Protein AF-A0A3C0PDG1-F1 (afdb_monomer_lite)

pLDDT: mean 87.2, std 9.83, range [50.84, 97.5]

Foldseek 3Di:
DDDVPPKDWDKAQDDPQQVVLVVCCVVVVPDDDPDPLSLLSHQIKTWIFAAPVPDDPVQVVVCVVVVHDDPPRTGIDIWGRDHRDDTDDDDPVSVVVVVVVVVVVVVLVVVDDVSVCCVVVPDVQWDWDWDDDPHDTDIDIDGHD

Radius of gyration: 16.72 Å; chains: 1; bounding box: 44×35×45 Å

Secondary structure (DSSP, 8-state):
--TTSS-EEEEEE-HHHHHHHHHHHHHSTTSS---TTHHHH--EEEEEEEEGGG--HHHHHHHHHTT---TTSEEEEEEEE-TTS--BPPPHHHHHHHHHHHHHHHHHHHT-HHHHHHHHSPPTTEEEEEEEETTEEEEEEEE--

Structure (mmCIF, N/CA/C/O backbone):
data_AF-A0A3C0PDG1-F1
#
_entry.id   AF-A0A3C0PDG1-F1
#
loop_
_atom_site.group_PDB
_atom_site.id
_atom_site.type_symbol
_atom_site.label_atom_id
_atom_site.label_alt_id
_atom_site.label_comp_id
_atom_site.label_asym_id
_atom_site.label_entity_id
_atom_site.label_seq_id
_atom_site.pdbx_PDB_ins_code
_atom_site.Cartn_x
_atom_site.Cartn_y
_atom_site.Cartn_z
_atom_site.occupancy
_atom_site.B_iso_or_equiv
_atom_site.auth_seq_id
_atom_site.auth_comp_id
_atom_site.auth_asym_id
_atom_site.auth_atom_id
_atom_site.pdbx_PDB_model_num
ATOM 1 N N . MET A 1 1 ? 9.370 2.240 4.265 1.00 61.59 1 MET A N 1
ATOM 2 C CA . MET A 1 1 ? 8.341 3.296 4.131 1.00 61.59 1 MET A CA 1
ATOM 3 C C . MET A 1 1 ? 8.113 3.933 5.484 1.00 61.59 1 MET A C 1
ATOM 5 O O . MET A 1 1 ? 8.086 3.187 6.455 1.00 61.59 1 MET A O 1
ATOM 9 N N . GLY A 1 2 ? 7.961 5.255 5.578 1.00 66.12 2 GLY A N 1
ATOM 10 C CA . GLY A 1 2 ? 7.547 5.899 6.835 1.00 66.12 2 GLY A CA 1
ATOM 11 C C . GLY A 1 2 ? 8.439 7.048 7.306 1.00 66.12 2 GLY A C 1
ATOM 12 O O . GLY A 1 2 ? 9.105 7.701 6.507 1.00 66.12 2 GLY A O 1
ATOM 13 N N . ASN A 1 3 ? 8.442 7.293 8.622 1.00 64.69 3 ASN A N 1
ATOM 14 C CA . ASN A 1 3 ? 8.932 8.527 9.261 1.00 64.69 3 ASN A CA 1
ATOM 15 C C . ASN A 1 3 ? 10.446 8.800 9.111 1.00 64.69 3 ASN A C 1
ATOM 17 O O . ASN A 1 3 ? 10.920 9.874 9.457 1.00 64.69 3 ASN A O 1
ATOM 21 N N . GLY A 1 4 ? 11.213 7.842 8.583 1.00 69.81 4 GLY A N 1
ATOM 22 C CA . GLY A 1 4 ? 12.631 8.032 8.265 1.00 69.81 4 GLY A CA 1
ATOM 23 C C . GLY A 1 4 ? 12.888 8.847 6.991 1.00 69.81 4 GLY A C 1
ATOM 24 O O . GLY A 1 4 ? 14.034 9.186 6.721 1.00 69.81 4 GLY A O 1
ATOM 25 N N . GLY A 1 5 ? 11.854 9.140 6.187 1.00 71.50 5 GLY A N 1
ATOM 26 C CA . GLY A 1 5 ? 11.957 9.999 4.996 1.00 71.50 5 GLY A CA 1
ATOM 27 C C . GLY A 1 5 ? 12.707 9.392 3.803 1.00 71.50 5 GLY A C 1
ATOM 28 O O . GLY A 1 5 ? 13.021 10.107 2.858 1.00 71.50 5 GLY A O 1
ATOM 29 N N . GLN A 1 6 ? 13.007 8.091 3.840 1.00 76.31 6 GLN A N 1
ATOM 30 C CA . GLN A 1 6 ? 13.798 7.405 2.807 1.00 76.31 6 GLN A CA 1
ATOM 31 C C . GLN A 1 6 ? 12.950 6.647 1.780 1.00 76.31 6 GLN A C 1
ATOM 33 O O . GLN A 1 6 ? 13.400 6.404 0.670 1.00 76.31 6 GLN A O 1
ATOM 38 N N . GLU A 1 7 ? 11.725 6.274 2.147 1.00 79.75 7 GLU A N 1
ATOM 39 C CA . GLU A 1 7 ? 10.870 5.387 1.358 1.00 79.75 7 GLU A CA 1
ATOM 40 C C . G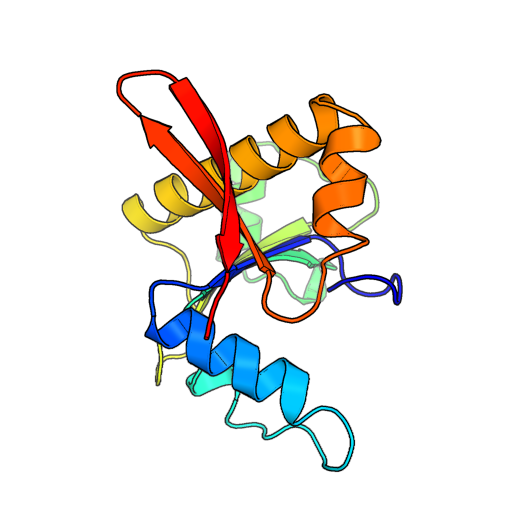LU A 1 7 ? 9.430 5.902 1.406 1.00 79.75 7 GLU A C 1
ATOM 42 O O . GLU A 1 7 ? 8.837 5.977 2.491 1.00 79.75 7 GLU A O 1
ATOM 47 N N . PHE A 1 8 ? 8.860 6.225 0.243 1.00 88.56 8 PHE A N 1
ATOM 48 C CA . PHE A 1 8 ? 7.536 6.844 0.108 1.00 88.56 8 PHE A CA 1
ATOM 49 C C . PHE A 1 8 ? 6.563 5.932 -0.636 1.00 88.56 8 PHE A C 1
ATOM 51 O O . PHE A 1 8 ? 6.907 5.385 -1.681 1.00 88.56 8 PHE A O 1
ATOM 58 N N . GLY A 1 9 ? 5.344 5.790 -0.109 1.00 92.19 9 GLY A N 1
ATOM 59 C CA . GLY A 1 9 ? 4.252 5.027 -0.721 1.00 92.19 9 GLY A CA 1
ATOM 60 C C . GLY A 1 9 ? 3.425 4.239 0.302 1.00 92.19 9 GLY A C 1
ATOM 61 O O . GLY A 1 9 ? 3.331 4.649 1.459 1.00 92.19 9 GLY A O 1
ATOM 62 N N . LEU A 1 10 ? 2.801 3.143 -0.134 1.00 93.75 10 LEU A N 1
ATOM 63 C CA . LEU A 1 10 ? 1.773 2.396 0.588 1.00 93.75 10 LEU A CA 1
ATOM 64 C C . LEU A 1 10 ? 1.985 0.879 0.459 1.00 93.75 10 LEU A C 1
ATOM 66 O O . LEU A 1 10 ? 2.128 0.361 -0.646 1.00 93.75 10 LEU A O 1
ATOM 70 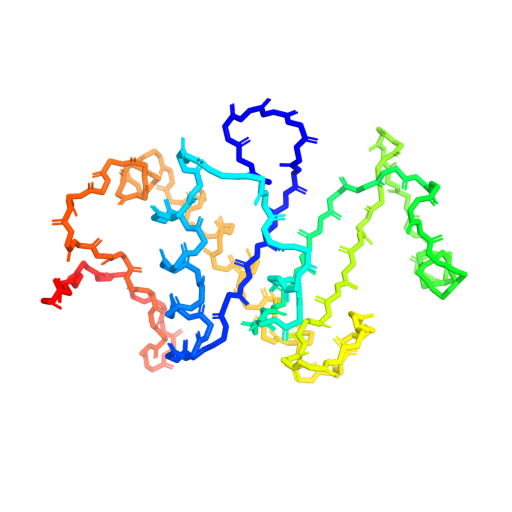N N . ASN A 1 11 ? 1.899 0.165 1.585 1.00 94.12 11 ASN A N 1
ATOM 71 C CA . ASN A 1 11 ? 1.834 -1.297 1.623 1.00 94.12 11 ASN A CA 1
ATOM 72 C C . ASN A 1 11 ? 0.482 -1.744 2.194 1.00 94.12 11 ASN A C 1
ATOM 74 O O . ASN A 1 11 ? 0.175 -1.473 3.354 1.00 94.12 11 ASN A O 1
ATOM 78 N N . ALA A 1 12 ? -0.308 -2.446 1.385 1.00 95.69 12 ALA A N 1
ATOM 79 C CA . ALA A 1 12 ? -1.611 -2.991 1.744 1.00 95.69 12 ALA A CA 1
ATOM 80 C C . ALA A 1 12 ? -1.498 -4.497 2.018 1.00 95.69 12 ALA A C 1
ATOM 82 O O . ALA A 1 12 ? -1.455 -5.314 1.095 1.00 95.69 12 ALA A O 1
ATOM 83 N N . PHE A 1 13 ? -1.429 -4.866 3.296 1.00 95.00 13 PHE A N 1
ATOM 84 C CA . PHE A 1 13 ? -1.343 -6.260 3.736 1.00 95.00 13 PHE A CA 1
ATOM 85 C C . PHE A 1 13 ? -2.689 -6.971 3.589 1.00 95.00 13 PHE A C 1
ATOM 87 O O . PHE A 1 13 ? -3.727 -6.456 4.007 1.00 95.00 13 PHE A O 1
ATOM 94 N N . ARG A 1 14 ? -2.680 -8.167 2.999 1.00 94.50 14 ARG A N 1
ATOM 95 C CA . ARG A 1 14 ? -3.904 -8.887 2.638 1.00 94.50 14 ARG A CA 1
ATOM 96 C C . ARG A 1 14 ? -4.331 -9.862 3.725 1.00 94.50 14 ARG A C 1
ATOM 98 O O . ARG A 1 14 ? -3.584 -10.754 4.126 1.00 94.50 14 ARG A O 1
ATOM 105 N N . GLY A 1 15 ? -5.584 -9.723 4.150 1.00 91.88 15 GLY A N 1
ATOM 106 C CA . GLY A 1 15 ? -6.242 -10.650 5.064 1.00 91.88 15 GLY A CA 1
ATOM 107 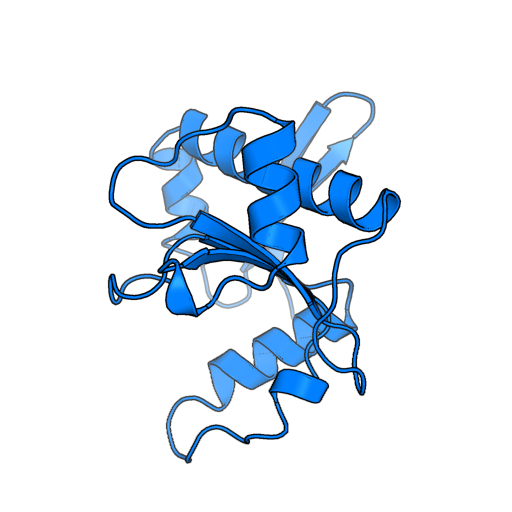C C . GLY A 1 15 ? -5.511 -10.850 6.397 1.00 91.88 15 GLY A C 1
ATOM 108 O O . GLY A 1 15 ? -4.609 -10.108 6.787 1.00 91.88 15 GLY A O 1
ATOM 109 N N . ALA A 1 16 ? -5.912 -11.899 7.115 1.00 89.31 16 ALA A N 1
ATOM 110 C CA . ALA A 1 16 ? -5.342 -12.206 8.423 1.00 89.31 16 ALA A CA 1
ATOM 111 C C . ALA A 1 16 ? -3.863 -12.629 8.343 1.00 89.31 16 ALA A C 1
ATOM 113 O O . ALA A 1 16 ? -3.103 -12.380 9.276 1.00 89.31 16 ALA A O 1
ATOM 114 N N . GLN A 1 17 ? -3.445 -13.267 7.242 1.00 88.19 17 GLN A N 1
ATOM 115 C CA . GLN A 1 17 ? -2.055 -13.689 7.065 1.00 88.19 17 GLN A CA 1
ATOM 116 C C . GLN A 1 17 ? -1.127 -12.490 6.869 1.00 88.19 17 GLN A C 1
ATOM 118 O O . GLN A 1 17 ? -0.131 -12.387 7.584 1.00 88.19 17 GLN A O 1
ATOM 123 N N . GLY A 1 18 ? -1.478 -11.561 5.976 1.00 90.75 18 GLY A N 1
ATOM 124 C CA . GLY A 1 18 ? -0.725 -10.326 5.780 1.00 90.75 18 GLY A CA 1
ATOM 125 C C . GLY A 1 18 ? -0.601 -9.526 7.075 1.00 90.75 18 GLY A C 1
ATOM 126 O O . GLY A 1 18 ? 0.498 -9.093 7.411 1.00 90.75 18 GLY A O 1
ATOM 127 N N . MET A 1 19 ? -1.684 -9.416 7.853 1.00 87.50 19 MET A N 1
ATOM 128 C CA . MET A 1 19 ? -1.661 -8.740 9.156 1.00 87.50 19 MET A CA 1
ATOM 129 C C . MET A 1 19 ? -0.705 -9.411 10.155 1.00 87.50 19 MET A C 1
ATOM 131 O O . MET A 1 19 ? 0.088 -8.733 10.803 1.00 87.50 19 MET A O 1
ATOM 135 N N . ARG A 1 20 ? -0.726 -10.747 10.263 1.00 86.25 20 ARG A N 1
ATOM 136 C CA . ARG A 1 20 ? 0.219 -11.481 11.124 1.00 86.25 20 ARG A CA 1
ATOM 137 C C . ARG A 1 20 ? 1.668 -11.273 10.693 1.00 86.25 20 ARG A C 1
ATOM 139 O O . ARG A 1 20 ? 2.537 -11.108 11.543 1.00 86.25 20 ARG A O 1
ATOM 146 N N . ASN A 1 21 ? 1.929 -11.277 9.390 1.00 85.06 21 ASN A N 1
ATOM 147 C CA . ASN A 1 21 ? 3.276 -11.088 8.855 1.00 85.06 21 ASN A CA 1
ATOM 148 C C . ASN A 1 21 ? 3.773 -9.656 9.088 1.00 85.06 21 ASN A C 1
ATOM 150 O O . ASN A 1 21 ? 4.919 -9.465 9.486 1.00 85.06 21 ASN A O 1
ATOM 154 N N . PHE A 1 22 ? 2.893 -8.662 8.944 1.00 86.44 22 PHE A N 1
ATOM 155 C CA . PHE A 1 22 ? 3.175 -7.287 9.347 1.00 86.44 22 PHE A CA 1
ATOM 156 C C . PHE A 1 22 ? 3.510 -7.192 10.842 1.00 86.44 22 PHE A C 1
ATOM 158 O O . PHE A 1 22 ? 4.542 -6.626 11.192 1.00 86.44 22 PHE A O 1
ATOM 165 N N . ALA A 1 23 ? 2.699 -7.800 11.715 1.00 83.75 23 ALA A N 1
ATOM 166 C CA . ALA A 1 23 ? 2.935 -7.804 13.158 1.00 83.75 23 ALA A CA 1
ATOM 167 C C . ALA A 1 23 ? 4.296 -8.425 13.523 1.00 83.75 23 ALA A C 1
ATOM 169 O O . ALA A 1 23 ? 5.038 -7.853 14.320 1.00 83.75 23 ALA A O 1
ATOM 170 N N . LYS A 1 24 ? 4.672 -9.550 12.900 1.00 81.50 24 LYS A N 1
ATOM 171 C CA . LYS A 1 24 ? 6.014 -10.144 13.052 1.00 81.50 24 LYS A CA 1
ATOM 172 C C . LYS A 1 24 ? 7.117 -9.177 12.618 1.00 81.50 24 LYS A C 1
ATOM 174 O O . LYS A 1 24 ? 8.086 -8.991 13.345 1.00 81.50 24 LYS A O 1
ATOM 179 N N . MET A 1 25 ? 6.953 -8.525 11.465 1.00 79.94 25 MET A N 1
ATOM 180 C CA . MET A 1 25 ? 7.944 -7.589 10.927 1.00 79.94 25 MET A CA 1
ATOM 181 C C . MET A 1 25 ? 8.190 -6.398 11.861 1.00 79.94 25 MET A C 1
ATOM 183 O O . MET A 1 25 ? 9.342 -6.034 12.076 1.00 79.94 25 MET A O 1
ATOM 187 N N . VAL A 1 26 ? 7.138 -5.803 12.431 1.00 78.06 26 VAL A N 1
ATOM 188 C CA . VAL A 1 26 ? 7.283 -4.634 13.321 1.00 78.06 26 VAL A CA 1
ATOM 189 C C . VAL A 1 26 ? 7.717 -4.996 14.743 1.00 78.06 26 VAL A C 1
ATOM 191 O O . VAL A 1 26 ? 8.238 -4.143 15.452 1.00 78.06 26 VAL A O 1
ATOM 194 N N . THR A 1 27 ? 7.506 -6.242 15.179 1.00 74.81 27 THR A N 1
ATOM 195 C CA . THR A 1 27 ? 7.904 -6.708 16.521 1.00 74.81 27 THR A CA 1
ATOM 196 C C . THR A 1 27 ? 9.312 -7.298 16.558 1.00 74.81 27 THR A C 1
ATOM 198 O O . THR A 1 27 ? 9.940 -7.273 17.609 1.00 74.81 27 THR A O 1
ATOM 201 N N . HIS A 1 28 ? 9.823 -7.842 15.449 1.00 66.06 28 HIS A N 1
ATOM 202 C CA . HIS A 1 28 ? 11.159 -8.458 15.371 1.00 66.06 28 HIS A CA 1
ATOM 203 C C . HIS A 1 28 ? 12.243 -7.519 14.816 1.00 66.06 28 HIS A C 1
ATOM 205 O O . HIS A 1 28 ? 13.395 -7.921 14.669 1.00 66.06 28 HIS A O 1
ATOM 211 N N . SER A 1 29 ? 11.910 -6.257 14.533 1.00 59.66 29 SER A N 1
ATOM 212 C CA . SER A 1 29 ? 12.831 -5.280 13.942 1.00 59.66 29 SER A CA 1
ATOM 213 C C . SER A 1 29 ? 13.885 -4.703 14.901 1.00 59.66 29 SER A C 1
ATOM 215 O O . SER A 1 29 ? 14.629 -3.818 14.485 1.00 59.66 29 SER A O 1
ATOM 217 N N . THR A 1 30 ? 13.949 -5.131 16.169 1.00 54.22 30 THR A N 1
ATOM 218 C CA . THR A 1 30 ? 14.795 -4.470 17.183 1.00 54.22 30 THR A CA 1
ATOM 219 C C . THR A 1 30 ? 16.154 -5.117 17.449 1.00 54.22 30 THR A C 1
ATOM 221 O O . THR A 1 30 ? 17.034 -4.388 17.888 1.00 54.22 30 THR A O 1
ATOM 224 N N . ASP A 1 31 ? 16.390 -6.404 17.150 1.00 50.84 31 ASP A N 1
ATOM 225 C CA . ASP A 1 31 ? 17.595 -7.089 17.678 1.00 50.84 31 ASP A CA 1
ATOM 226 C C . ASP A 1 31 ? 18.333 -8.053 16.722 1.00 50.84 31 ASP A C 1
ATOM 228 O O . ASP A 1 31 ? 19.297 -8.702 17.128 1.00 50.84 31 ASP A O 1
ATOM 232 N N . SER A 1 32 ? 17.949 -8.168 15.445 1.00 57.22 32 SER A N 1
ATOM 233 C CA . SER A 1 32 ? 18.636 -9.073 14.499 1.00 57.22 32 SER A CA 1
ATOM 234 C C . SER A 1 32 ? 18.668 -8.539 13.066 1.00 57.22 32 SER A C 1
ATOM 236 O O . SER A 1 32 ? 17.841 -7.708 12.692 1.00 57.22 32 SER A O 1
ATOM 238 N N . GLU A 1 33 ? 19.653 -8.988 12.270 1.00 60.69 33 GLU A N 1
ATOM 239 C CA . GLU A 1 33 ? 19.661 -8.735 10.824 1.00 60.69 33 GLU A CA 1
ATOM 240 C C . GLU A 1 33 ? 18.298 -9.132 10.236 1.00 60.69 33 GLU A C 1
ATOM 242 O O . GLU A 1 33 ? 17.795 -10.210 10.564 1.00 60.69 33 GLU A O 1
ATOM 247 N N . PRO A 1 34 ? 17.687 -8.288 9.383 1.00 61.31 34 PRO A N 1
ATOM 248 C CA . PRO A 1 34 ? 16.384 -8.589 8.814 1.00 61.31 34 PRO A CA 1
ATOM 249 C C . PRO A 1 34 ? 16.456 -9.917 8.061 1.00 61.31 34 PRO A C 1
ATOM 251 O O . PRO A 1 34 ? 17.285 -10.081 7.160 1.00 61.31 34 PRO A O 1
ATOM 254 N N . ASP A 1 35 ? 15.594 -10.864 8.440 1.00 73.12 35 ASP A N 1
ATOM 255 C CA . ASP A 1 35 ? 15.519 -12.166 7.785 1.00 73.12 35 ASP A CA 1
ATOM 256 C C . ASP A 1 35 ? 15.288 -11.952 6.286 1.00 73.12 35 ASP A C 1
ATOM 258 O O . ASP A 1 35 ? 14.260 -11.423 5.857 1.00 73.12 35 ASP A O 1
ATOM 262 N N . LYS A 1 36 ? 16.263 -12.360 5.469 1.00 70.88 36 LYS A N 1
ATOM 263 C CA . LYS A 1 36 ? 16.197 -12.219 4.010 1.00 70.88 36 LYS A CA 1
ATOM 264 C C . LYS A 1 36 ? 15.019 -12.992 3.417 1.00 70.88 36 LYS A C 1
ATOM 266 O O . LYS A 1 36 ? 14.580 -12.663 2.317 1.00 70.88 36 LYS A O 1
ATOM 271 N N . ASN A 1 37 ? 14.487 -13.979 4.137 1.00 78.94 37 ASN A N 1
ATOM 272 C CA . ASN A 1 37 ? 13.309 -14.732 3.728 1.00 78.94 37 ASN A CA 1
ATOM 273 C C . ASN A 1 37 ? 11.995 -14.007 4.020 1.00 78.94 37 ASN A C 1
ATOM 275 O O . ASN A 1 37 ? 10.971 -14.396 3.461 1.00 78.94 37 ASN A O 1
ATOM 279 N N . LEU A 1 38 ? 12.009 -12.926 4.809 1.00 79.88 38 LEU A N 1
ATOM 280 C CA . LEU A 1 38 ? 10.805 -12.173 5.161 1.00 79.88 38 LEU A CA 1
ATOM 281 C C . LEU A 1 38 ? 10.032 -11.732 3.916 1.00 79.88 38 LEU A C 1
ATOM 283 O O . LEU A 1 38 ? 8.810 -11.812 3.903 1.00 79.88 38 LEU A O 1
ATOM 287 N N . ILE A 1 39 ? 10.732 -11.343 2.842 1.00 83.50 39 ILE A N 1
ATOM 288 C CA . ILE A 1 39 ? 10.110 -10.950 1.568 1.00 83.50 39 ILE A CA 1
ATOM 289 C C . ILE A 1 39 ? 9.225 -12.053 0.969 1.00 83.50 39 ILE A C 1
ATOM 291 O O . ILE A 1 39 ? 8.213 -11.744 0.342 1.00 83.50 39 ILE A O 1
ATOM 295 N N . PHE A 1 40 ? 9.572 -13.323 1.195 1.00 87.12 40 PHE A N 1
ATOM 296 C CA . PHE A 1 40 ? 8.804 -14.484 0.750 1.00 87.12 40 PHE A CA 1
ATOM 297 C C . PHE A 1 40 ? 7.691 -14.864 1.725 1.00 87.12 40 PHE A C 1
ATOM 299 O O . PHE A 1 40 ? 6.830 -15.661 1.367 1.00 87.12 40 PHE A O 1
ATOM 306 N N . GLU A 1 41 ? 7.659 -14.298 2.927 1.00 88.44 41 GLU A N 1
ATOM 307 C CA . GLU A 1 41 ? 6.510 -14.430 3.818 1.00 88.44 41 GLU A CA 1
ATOM 308 C C . GLU A 1 41 ? 5.451 -13.357 3.540 1.00 88.44 41 GLU A C 1
ATOM 310 O O . GLU A 1 41 ? 4.287 -13.556 3.873 1.00 88.44 41 GLU A O 1
ATOM 315 N N . LEU A 1 42 ? 5.808 -12.230 2.915 1.00 90.62 42 LEU A N 1
ATOM 316 C CA . LEU A 1 42 ? 4.888 -11.111 2.706 1.00 90.62 42 LEU A CA 1
ATOM 317 C C . LEU A 1 42 ? 3.667 -11.497 1.861 1.00 90.62 42 LEU A C 1
ATOM 319 O O . LEU A 1 42 ? 3.763 -12.114 0.801 1.00 90.62 42 LEU A O 1
ATOM 323 N N . ASP A 1 43 ? 2.509 -11.043 2.336 1.00 94.50 43 ASP A N 1
ATOM 324 C CA . ASP A 1 43 ? 1.239 -11.118 1.627 1.00 94.50 43 ASP A CA 1
ATOM 325 C C . ASP A 1 43 ? 0.652 -9.706 1.528 1.00 94.50 43 ASP A C 1
ATOM 327 O O . ASP A 1 43 ? -0.100 -9.263 2.402 1.00 94.50 43 ASP A O 1
ATOM 331 N N . MET A 1 44 ? 1.087 -8.948 0.519 1.00 96.06 44 MET A N 1
ATOM 332 C CA . MET A 1 44 ? 0.749 -7.529 0.387 1.00 96.06 44 MET A CA 1
ATOM 333 C C . MET A 1 44 ? 0.742 -7.041 -1.061 1.00 96.06 44 MET A C 1
ATOM 335 O O . MET A 1 44 ? 1.399 -7.604 -1.936 1.00 96.06 44 MET A O 1
ATOM 339 N N . LEU A 1 45 ? 0.033 -5.942 -1.294 1.00 97.50 45 LEU A N 1
ATOM 340 C CA . LEU A 1 45 ? 0.164 -5.117 -2.490 1.00 97.50 45 LEU A CA 1
ATOM 341 C C . LEU A 1 45 ? 0.957 -3.868 -2.124 1.00 97.50 45 LEU A C 1
ATOM 343 O O . LEU A 1 45 ? 0.656 -3.217 -1.126 1.00 97.50 45 LEU A O 1
ATOM 347 N N . SER A 1 46 ? 1.975 -3.549 -2.910 1.00 95.88 46 SER A N 1
ATOM 348 C CA . SER A 1 46 ? 2.871 -2.430 -2.645 1.00 95.88 46 SER A CA 1
ATOM 349 C C . SER A 1 46 ? 2.820 -1.419 -3.775 1.00 95.88 46 SER A C 1
ATOM 351 O O . SER A 1 46 ? 2.818 -1.788 -4.950 1.00 95.88 46 SER A O 1
ATOM 353 N N . PHE A 1 47 ? 2.817 -0.151 -3.392 1.00 95.31 47 PHE A N 1
ATOM 354 C CA . PHE A 1 47 ? 3.071 1.001 -4.238 1.00 95.31 47 PHE A CA 1
ATOM 355 C C . PHE A 1 47 ? 4.194 1.804 -3.589 1.00 95.31 47 PHE A C 1
ATOM 357 O O . PHE A 1 47 ? 4.023 2.256 -2.462 1.00 95.31 47 PHE A O 1
ATOM 364 N N . SER A 1 48 ? 5.304 2.029 -4.284 1.00 93.62 48 SER A N 1
ATOM 365 C CA . SER A 1 48 ? 6.394 2.890 -3.820 1.00 93.62 48 SER A CA 1
ATOM 366 C C . SER A 1 48 ? 6.821 3.886 -4.891 1.00 93.62 48 SER A C 1
ATOM 368 O O . SER A 1 48 ? 6.712 3.626 -6.086 1.00 93.62 48 SER A O 1
ATOM 370 N N . LEU A 1 49 ? 7.325 5.041 -4.466 1.00 92.31 49 LEU A N 1
ATOM 371 C CA . LEU A 1 49 ? 7.998 5.994 -5.341 1.00 92.31 49 LEU A CA 1
ATOM 372 C C . LEU A 1 49 ? 9.493 5.687 -5.328 1.00 92.31 49 LEU A C 1
ATOM 374 O O . LEU A 1 49 ? 10.174 5.956 -4.341 1.00 92.31 49 LEU A O 1
ATOM 378 N N . SER A 1 50 ? 9.995 5.126 -6.423 1.00 91.81 50 SER A N 1
ATOM 379 C CA . SER A 1 50 ? 11.348 4.571 -6.494 1.00 91.81 50 SER A CA 1
ATOM 380 C C . SER A 1 50 ? 12.157 5.185 -7.642 1.00 91.81 50 SER A C 1
ATOM 382 O O . SER A 1 50 ? 11.585 5.568 -8.665 1.00 91.81 50 SER A O 1
ATOM 384 N N . PRO A 1 51 ? 13.491 5.299 -7.514 1.00 91.56 51 PRO A N 1
ATOM 385 C CA . PRO A 1 51 ? 14.341 5.745 -8.613 1.00 91.56 51 PRO A CA 1
ATOM 386 C C . PRO A 1 51 ? 14.190 4.868 -9.858 1.00 91.56 51 PRO A C 1
ATOM 388 O O . PRO A 1 51 ? 13.885 3.677 -9.771 1.00 91.56 51 PRO A O 1
ATOM 391 N N . ARG A 1 52 ? 14.486 5.446 -11.025 1.00 90.50 52 ARG A N 1
ATOM 392 C CA . ARG A 1 52 ? 14.379 4.765 -12.325 1.00 90.50 52 ARG A CA 1
ATOM 393 C C . ARG A 1 52 ? 15.116 3.426 -12.391 1.00 90.50 52 ARG A C 1
ATOM 395 O O . ARG A 1 52 ? 14.664 2.534 -13.099 1.00 90.50 52 ARG A O 1
ATOM 402 N N . ASP A 1 53 ? 16.231 3.299 -11.678 1.00 92.44 53 ASP A N 1
ATOM 403 C CA . ASP A 1 53 ? 17.100 2.117 -11.719 1.00 92.44 53 ASP A CA 1
ATOM 404 C C . ASP A 1 53 ? 16.456 0.870 -11.093 1.00 92.44 53 ASP A C 1
ATOM 406 O O . ASP A 1 53 ? 16.871 -0.247 -11.389 1.00 92.44 53 ASP A O 1
ATOM 410 N N . PHE A 1 54 ? 15.409 1.050 -10.282 1.00 91.69 54 PHE A N 1
ATOM 411 C CA . PHE A 1 54 ? 14.606 -0.047 -9.734 1.00 91.69 54 PHE A CA 1
ATOM 412 C C . PHE A 1 54 ? 13.482 -0.496 -10.674 1.00 91.69 54 PHE A C 1
ATOM 414 O O . PHE A 1 54 ? 12.843 -1.515 -10.422 1.00 91.69 54 PHE A O 1
ATOM 421 N N . MET A 1 55 ? 13.214 0.257 -11.744 1.00 92.88 55 MET A N 1
ATOM 422 C CA . MET A 1 55 ? 12.103 -0.018 -12.649 1.00 92.88 55 MET A CA 1
ATOM 423 C C . MET A 1 55 ? 12.473 -1.112 -13.646 1.00 92.88 55 MET A C 1
ATOM 425 O O . MET A 1 55 ? 13.509 -1.058 -14.314 1.00 92.88 55 MET A O 1
ATOM 429 N N . GLU A 1 56 ? 11.574 -2.072 -13.834 1.00 94.44 56 GLU A N 1
ATOM 430 C CA . GLU A 1 56 ? 11.708 -3.063 -14.890 1.00 94.44 56 GLU A CA 1
ATOM 431 C C . GLU A 1 56 ? 11.208 -2.514 -16.231 1.00 94.44 56 GLU A C 1
ATOM 433 O O . GLU A 1 56 ? 10.490 -1.513 -16.330 1.00 94.44 56 GLU A O 1
ATOM 438 N N . LYS A 1 57 ? 11.566 -3.213 -17.315 1.00 93.88 57 LYS A N 1
ATOM 439 C CA . LYS A 1 57 ? 11.189 -2.823 -18.682 1.00 93.88 57 LYS A CA 1
ATOM 440 C C . LYS A 1 57 ? 9.678 -2.641 -18.845 1.00 93.88 57 LYS A C 1
ATOM 442 O O . LYS A 1 57 ? 9.262 -1.710 -19.535 1.00 93.88 57 LYS A O 1
ATOM 447 N N . ASN A 1 58 ? 8.870 -3.501 -18.223 1.00 92.88 58 ASN A N 1
ATOM 448 C CA . ASN A 1 58 ? 7.415 -3.417 -18.337 1.00 92.88 58 ASN A CA 1
ATOM 449 C C . ASN A 1 58 ? 6.849 -2.210 -17.578 1.00 92.88 58 ASN A C 1
ATOM 451 O O . ASN A 1 58 ? 5.938 -1.567 -18.095 1.00 92.88 58 ASN A O 1
ATOM 455 N N . ASP A 1 59 ? 7.418 -1.835 -16.428 1.00 93.25 59 ASP A N 1
ATOM 456 C CA . ASP A 1 59 ? 6.975 -0.637 -15.704 1.00 93.25 59 ASP A CA 1
ATOM 457 C C . ASP A 1 59 ? 7.197 0.629 -16.544 1.00 93.25 59 ASP A C 1
ATOM 459 O O . ASP A 1 59 ? 6.305 1.464 -16.725 1.00 93.25 59 ASP A O 1
ATOM 463 N N . LEU A 1 60 ? 8.390 0.747 -17.135 1.00 92.12 60 LEU A N 1
ATOM 464 C CA . LEU A 1 60 ? 8.733 1.867 -18.011 1.00 92.12 60 LEU A CA 1
ATOM 465 C C . LEU A 1 60 ? 7.877 1.877 -19.288 1.00 92.12 60 LEU A C 1
ATOM 467 O O . LEU A 1 60 ? 7.532 2.943 -19.799 1.00 92.12 60 LEU A O 1
ATOM 471 N N . ALA A 1 61 ? 7.499 0.705 -19.803 1.00 92.94 61 ALA A N 1
ATOM 472 C CA . ALA A 1 61 ? 6.615 0.602 -20.960 1.00 92.94 61 ALA A CA 1
ATOM 473 C C . ALA A 1 61 ? 5.195 1.103 -20.653 1.00 92.94 61 ALA A C 1
ATOM 475 O O . ALA A 1 61 ? 4.614 1.808 -21.481 1.00 92.94 61 ALA A O 1
ATOM 476 N N . ILE A 1 62 ? 4.652 0.789 -19.471 1.00 91.31 62 ILE A N 1
ATOM 477 C CA . ILE A 1 62 ? 3.326 1.254 -19.035 1.00 91.31 62 ILE A CA 1
ATOM 478 C C . ILE A 1 62 ? 3.308 2.778 -18.919 1.00 91.31 62 ILE A C 1
ATOM 480 O O . ILE A 1 62 ? 2.450 3.431 -19.513 1.00 91.31 62 ILE A O 1
ATOM 484 N N . THR A 1 63 ? 4.280 3.360 -18.217 1.00 89.25 63 THR A N 1
ATOM 485 C CA . THR A 1 63 ? 4.349 4.821 -18.023 1.00 89.25 63 THR A CA 1
ATOM 486 C C . THR A 1 63 ? 4.479 5.569 -19.350 1.00 89.25 63 THR A C 1
ATOM 488 O O . THR A 1 63 ? 3.771 6.550 -19.578 1.00 89.25 63 THR A O 1
ATOM 491 N N . LYS A 1 64 ? 5.285 5.042 -20.283 1.00 89.94 64 LYS A N 1
ATOM 492 C CA . LYS A 1 64 ? 5.393 5.564 -21.652 1.00 89.94 64 LYS A CA 1
ATOM 493 C C . LYS A 1 64 ? 4.078 5.454 -22.426 1.00 89.94 64 LYS A C 1
ATOM 495 O O . LYS A 1 64 ? 3.693 6.413 -23.089 1.00 89.94 64 LYS A O 1
ATOM 500 N N . LYS A 1 65 ? 3.389 4.309 -22.356 1.00 94.06 65 LYS A N 1
ATOM 501 C CA . LYS A 1 65 ? 2.098 4.082 -23.035 1.00 94.06 65 LYS A CA 1
ATOM 502 C C . LYS A 1 65 ? 1.027 5.063 -22.554 1.00 94.06 65 LYS A C 1
ATOM 504 O O . LYS A 1 65 ? 0.232 5.529 -23.361 1.00 94.06 65 LYS A O 1
ATOM 509 N N . LEU A 1 66 ? 1.024 5.371 -21.259 1.00 92.25 66 LEU A N 1
ATOM 510 C CA . LEU A 1 66 ? 0.083 6.304 -20.638 1.00 92.25 66 LEU A CA 1
ATOM 511 C C . LEU A 1 66 ? 0.505 7.776 -20.773 1.00 92.25 66 LEU A C 1
ATOM 513 O O . LEU A 1 66 ? -0.219 8.649 -20.310 1.00 92.25 66 LEU A O 1
ATOM 517 N N . MET A 1 67 ? 1.656 8.057 -21.400 1.00 92.00 67 MET A N 1
ATOM 518 C CA . MET A 1 67 ? 2.221 9.407 -21.539 1.00 92.00 67 MET A CA 1
ATOM 519 C C . MET A 1 67 ? 2.358 10.140 -20.192 1.00 92.00 67 MET A C 1
ATOM 521 O O . MET A 1 67 ? 2.226 11.360 -20.115 1.00 92.00 67 MET A O 1
ATOM 525 N N . LEU A 1 68 ? 2.633 9.386 -19.123 1.00 88.19 68 LEU A N 1
ATOM 526 C CA . LEU A 1 68 ? 2.814 9.927 -17.780 1.00 88.19 68 LEU A CA 1
ATOM 527 C C . LEU A 1 68 ? 4.260 10.377 -17.572 1.00 88.19 68 LEU A C 1
ATOM 529 O O . LEU A 1 68 ? 5.208 9.699 -17.974 1.00 88.19 68 LEU A O 1
ATOM 533 N N . SER A 1 69 ? 4.418 11.508 -16.889 1.00 83.19 69 SER A N 1
ATOM 534 C CA . SER A 1 69 ? 5.706 12.030 -16.437 1.00 83.19 69 SER A CA 1
ATOM 535 C C . SER A 1 69 ? 5.674 12.193 -14.923 1.00 83.19 69 SER A C 1
ATOM 537 O O . SER A 1 69 ? 4.723 12.760 -14.389 1.00 83.19 69 SER A O 1
ATOM 539 N N . PHE A 1 70 ? 6.723 11.729 -14.244 1.00 84.12 70 PHE A N 1
ATOM 540 C CA . PHE A 1 70 ? 6.834 11.803 -12.790 1.00 84.12 70 PHE A CA 1
ATOM 541 C C . PHE A 1 70 ? 7.927 12.807 -12.399 1.00 84.12 70 PHE A C 1
ATOM 543 O O . PHE A 1 70 ? 9.119 12.529 -12.576 1.00 84.12 70 PHE A O 1
ATOM 550 N N . PRO A 1 71 ? 7.550 14.012 -11.936 1.00 76.75 71 PRO A N 1
ATOM 551 C CA . PRO A 1 71 ? 8.516 15.007 -11.494 1.00 76.75 71 PRO A CA 1
ATOM 552 C C . PRO A 1 71 ? 9.257 14.516 -10.243 1.00 76.75 71 PRO A C 1
ATOM 554 O O . PRO A 1 71 ? 8.694 13.811 -9.414 1.00 76.75 71 PRO A O 1
ATOM 557 N N . GLY A 1 72 ? 10.530 14.894 -10.105 1.00 79.62 72 GLY A N 1
ATOM 558 C CA . GLY A 1 72 ? 11.366 14.483 -8.968 1.00 79.62 72 GLY A CA 1
ATOM 559 C C . GLY A 1 72 ? 12.161 13.191 -9.179 1.00 79.62 72 GLY A C 1
ATOM 560 O O . GLY A 1 72 ? 12.895 12.788 -8.284 1.00 79.62 72 GLY A O 1
ATOM 561 N N . GLY A 1 73 ? 12.075 12.564 -10.359 1.00 82.06 73 GLY A N 1
ATOM 562 C CA . GLY A 1 73 ? 12.921 11.415 -10.708 1.00 82.06 73 GLY A CA 1
ATOM 563 C C . GLY A 1 73 ? 12.577 10.131 -9.948 1.00 82.06 73 GLY A C 1
ATOM 564 O O . GLY A 1 73 ? 13.406 9.224 -9.865 1.00 82.06 73 GLY A O 1
ATOM 565 N N . THR A 1 74 ? 11.367 10.048 -9.403 1.00 89.94 74 THR A N 1
ATOM 566 C CA . THR A 1 74 ? 10.821 8.843 -8.785 1.00 89.94 74 THR A CA 1
ATOM 567 C C . THR A 1 74 ? 9.619 8.365 -9.587 1.00 89.94 74 THR A C 1
ATOM 569 O O . THR A 1 74 ? 8.782 9.153 -10.014 1.00 89.94 74 THR A O 1
ATOM 572 N N . TRP A 1 75 ? 9.547 7.064 -9.833 1.00 92.44 75 TRP A N 1
ATOM 573 C CA . TRP A 1 75 ? 8.482 6.410 -10.579 1.00 92.44 75 TRP A CA 1
ATOM 574 C C . TRP A 1 75 ? 7.649 5.535 -9.643 1.00 92.44 75 TRP A C 1
ATOM 576 O O . TRP A 1 75 ? 8.180 5.028 -8.654 1.00 92.44 75 TRP A O 1
ATOM 586 N N . PRO A 1 76 ? 6.363 5.318 -9.957 1.00 91.94 76 PRO A N 1
ATOM 587 C CA . PRO A 1 76 ? 5.540 4.375 -9.223 1.00 91.94 76 PRO A CA 1
ATOM 588 C C . PRO A 1 76 ? 6.002 2.947 -9.529 1.00 91.94 76 PRO A C 1
ATOM 590 O O . PRO A 1 76 ? 5.800 2.438 -10.633 1.00 91.94 76 PRO A O 1
ATOM 593 N N . LEU A 1 77 ? 6.611 2.297 -8.546 1.00 94.31 77 LEU A N 1
ATOM 594 C CA . LEU A 1 77 ? 6.894 0.872 -8.558 1.00 94.31 77 LEU A CA 1
ATOM 595 C C . LEU A 1 77 ? 5.751 0.157 -7.838 1.00 94.31 77 LEU A C 1
ATOM 597 O O . LEU A 1 77 ? 5.480 0.418 -6.668 1.00 94.31 77 LEU A O 1
ATOM 601 N N . ILE A 1 78 ? 5.055 -0.725 -8.552 1.00 95.25 78 ILE A N 1
ATOM 602 C CA . ILE A 1 78 ? 3.873 -1.418 -8.032 1.00 95.25 78 ILE A CA 1
ATOM 603 C C . ILE A 1 78 ? 4.120 -2.920 -8.101 1.00 95.25 78 ILE A C 1
ATOM 605 O O . ILE A 1 78 ? 4.425 -3.445 -9.177 1.0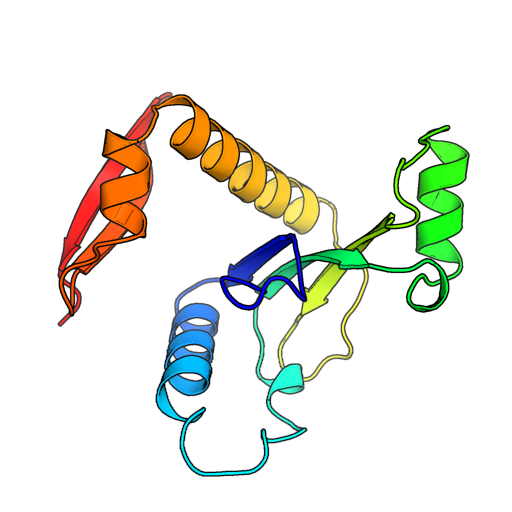0 95.25 78 ILE A O 1
ATOM 609 N N . ARG A 1 79 ? 4.012 -3.619 -6.968 1.00 96.81 79 ARG A N 1
ATOM 610 C CA . ARG A 1 79 ? 4.299 -5.059 -6.876 1.00 96.81 79 ARG A CA 1
ATOM 611 C C . ARG A 1 79 ? 3.304 -5.804 -5.992 1.00 96.81 79 ARG A C 1
ATOM 613 O O . ARG A 1 79 ? 2.897 -5.321 -4.939 1.00 96.81 79 ARG A O 1
ATOM 620 N N . SER A 1 80 ? 2.934 -7.002 -6.433 1.00 97.38 80 SER A N 1
ATOM 621 C CA . SER A 1 80 ? 2.184 -7.996 -5.674 1.00 97.38 80 SER A CA 1
ATOM 622 C C . SER A 1 80 ? 3.177 -8.945 -5.022 1.00 97.38 80 SER A C 1
ATOM 624 O O . SER A 1 80 ? 3.963 -9.611 -5.702 1.00 97.38 80 SER A O 1
ATOM 626 N N . TYR A 1 81 ? 3.136 -8.997 -3.698 1.00 95.62 81 TYR A N 1
ATOM 627 C CA . TYR A 1 81 ? 3.888 -9.942 -2.891 1.00 95.62 81 TYR A CA 1
ATOM 628 C C . TYR A 1 81 ? 2.947 -11.082 -2.538 1.00 95.62 81 TYR A C 1
ATOM 630 O O . TYR A 1 81 ? 1.973 -10.896 -1.805 1.00 95.62 81 TYR A O 1
ATOM 638 N N . LYS A 1 82 ? 3.208 -12.252 -3.118 1.00 94.56 82 LYS A N 1
ATOM 639 C CA . LYS A 1 82 ? 2.521 -13.499 -2.784 1.00 94.56 82 LYS A CA 1
ATOM 640 C C . LYS A 1 82 ? 3.495 -14.376 -2.001 1.00 94.56 82 LYS A C 1
ATOM 642 O O . LYS A 1 82 ? 4.626 -14.536 -2.465 1.00 94.56 82 LYS A O 1
ATOM 647 N N . PRO A 1 83 ? 3.073 -14.984 -0.880 1.00 92.62 83 PRO A N 1
ATOM 648 C CA . PRO A 1 83 ? 3.966 -15.819 -0.094 1.00 92.62 83 PRO A CA 1
ATOM 649 C C . PRO A 1 83 ? 4.602 -16.930 -0.934 1.00 92.62 83 PRO A C 1
ATOM 651 O O . PRO A 1 83 ? 3.892 -17.652 -1.635 1.00 92.62 83 PRO A O 1
ATOM 654 N N . HIS A 1 84 ? 5.918 -17.092 -0.816 1.00 92.94 84 HIS A N 1
ATOM 655 C CA . HIS A 1 84 ? 6.765 -18.053 -1.535 1.00 92.94 84 HIS A CA 1
ATOM 656 C C . HIS A 1 84 ? 6.940 -17.788 -3.040 1.00 92.94 84 HIS A C 1
ATOM 658 O O . HIS A 1 84 ? 7.501 -18.626 -3.745 1.00 92.94 84 HIS A O 1
ATOM 664 N N . TYR A 1 85 ? 6.506 -16.628 -3.538 1.00 93.12 85 TYR A N 1
ATOM 665 C CA . TYR A 1 85 ? 6.733 -16.200 -4.918 1.00 93.12 85 TYR A CA 1
ATOM 666 C C . TYR A 1 85 ? 7.648 -14.979 -4.968 1.00 93.12 85 TYR A C 1
ATOM 668 O O . TYR A 1 85 ? 7.730 -14.188 -4.030 1.00 93.12 85 TYR A O 1
ATOM 676 N N . TYR A 1 86 ? 8.320 -14.811 -6.105 1.00 92.62 86 TYR A N 1
ATOM 677 C CA . TYR A 1 86 ? 9.015 -13.566 -6.403 1.00 92.62 86 TYR A CA 1
ATOM 678 C C . TYR A 1 86 ? 7.994 -12.421 -6.576 1.00 92.62 86 TYR A C 1
ATOM 680 O O . TYR A 1 86 ? 6.940 -12.661 -7.177 1.00 92.62 86 TYR A O 1
ATOM 688 N N . PRO A 1 87 ? 8.273 -11.195 -6.085 1.00 94.31 87 PRO A N 1
ATOM 689 C CA . PRO A 1 87 ? 7.378 -10.055 -6.260 1.00 94.31 87 PRO A CA 1
ATOM 690 C C . PRO A 1 87 ? 7.066 -9.815 -7.735 1.00 94.31 87 PRO A C 1
ATOM 692 O O . PRO A 1 87 ? 7.969 -9.784 -8.569 1.00 94.31 87 PRO A O 1
ATOM 695 N N . TRP A 1 88 ? 5.790 -9.644 -8.067 1.00 95.75 88 TRP A N 1
ATOM 696 C CA . TRP A 1 88 ? 5.358 -9.624 -9.464 1.00 95.75 88 TRP A CA 1
ATOM 697 C C . TRP A 1 88 ? 4.402 -8.481 -9.781 1.00 95.75 88 TRP A C 1
ATOM 699 O O . TRP A 1 88 ? 3.946 -7.760 -8.895 1.00 95.75 88 TRP A O 1
ATOM 709 N N . TYR A 1 89 ? 4.096 -8.307 -11.062 1.00 95.94 89 TYR A N 1
ATOM 710 C CA . TYR A 1 89 ? 3.061 -7.383 -11.515 1.00 95.94 89 TYR A CA 1
ATOM 711 C C . TYR A 1 89 ? 1.683 -7.797 -10.980 1.00 95.94 89 TYR A C 1
ATOM 713 O O . TYR A 1 89 ? 1.411 -8.983 -10.776 1.00 95.94 89 TYR A O 1
ATOM 721 N N . LEU A 1 90 ? 0.817 -6.808 -10.761 1.00 95.88 90 LEU A N 1
ATOM 722 C CA . LEU A 1 90 ? -0.530 -7.022 -10.237 1.00 95.88 90 LEU A CA 1
ATOM 723 C C . LEU A 1 90 ? -1.467 -7.531 -11.336 1.00 95.88 90 LEU A C 1
ATOM 725 O O . LEU A 1 90 ? -1.379 -7.122 -12.494 1.00 95.88 90 LEU A O 1
ATOM 729 N N . SER A 1 91 ? -2.398 -8.393 -10.943 1.00 96.50 91 SER A N 1
ATOM 730 C CA . SER A 1 91 ? -3.607 -8.698 -11.713 1.00 96.50 91 SER A CA 1
ATOM 731 C C . SER A 1 91 ? -4.625 -7.554 -11.647 1.00 96.50 91 SER A C 1
ATOM 733 O O . SER A 1 91 ? -4.528 -6.681 -10.790 1.00 96.50 91 SER A O 1
ATOM 735 N N . GLU A 1 92 ? -5.634 -7.574 -12.520 1.00 96.25 92 GLU A N 1
ATOM 736 C CA . GLU A 1 92 ? -6.706 -6.566 -12.557 1.00 96.25 92 GLU A CA 1
ATOM 737 C C . GLU A 1 92 ? -7.417 -6.410 -11.203 1.00 96.25 92 GLU A C 1
ATOM 739 O O . GLU A 1 92 ? -7.477 -5.309 -10.666 1.00 96.25 92 GLU A O 1
ATOM 744 N N . ALA A 1 93 ? -7.822 -7.517 -10.576 1.00 97.25 93 ALA A N 1
ATOM 745 C CA . ALA A 1 93 ? -8.447 -7.489 -9.252 1.00 97.25 93 ALA A CA 1
ATOM 746 C C . ALA A 1 93 ? -7.510 -6.950 -8.150 1.00 97.25 93 ALA A C 1
ATOM 748 O O . ALA A 1 93 ? -7.953 -6.297 -7.207 1.00 97.25 93 ALA A O 1
ATOM 749 N N . GLU A 1 94 ? -6.200 -7.210 -8.246 1.00 97.50 94 GLU A N 1
ATOM 750 C CA . GLU A 1 94 ? -5.222 -6.634 -7.314 1.00 97.50 94 GLU A CA 1
ATOM 751 C C . GLU A 1 94 ? -5.047 -5.127 -7.551 1.00 97.50 94 GLU A C 1
ATOM 753 O O . GLU A 1 94 ? -4.886 -4.381 -6.587 1.00 97.50 94 GLU A O 1
ATOM 758 N N . ILE A 1 95 ? -5.110 -4.662 -8.803 1.00 95.94 95 ILE A N 1
ATOM 759 C CA . ILE A 1 95 ? -5.086 -3.230 -9.130 1.00 95.94 95 ILE A CA 1
ATOM 760 C C . ILE A 1 95 ? -6.307 -2.540 -8.522 1.00 95.94 95 ILE A C 1
ATOM 762 O O . ILE A 1 95 ? -6.135 -1.547 -7.822 1.00 95.94 95 ILE A O 1
ATOM 766 N N . GLU A 1 96 ? -7.511 -3.081 -8.718 1.00 96.94 96 GLU A N 1
ATOM 767 C CA . GLU A 1 96 ? -8.742 -2.533 -8.132 1.00 96.94 96 GLU A CA 1
ATOM 768 C C . GLU A 1 96 ? -8.652 -2.442 -6.604 1.00 96.94 96 GLU A C 1
ATOM 770 O O . GLU A 1 96 ? -8.953 -1.401 -6.019 1.00 96.94 96 GLU A O 1
ATOM 775 N N . ALA A 1 97 ? -8.167 -3.502 -5.950 1.00 96.56 97 ALA A N 1
ATOM 776 C CA . ALA A 1 97 ? -7.984 -3.512 -4.503 1.00 96.56 97 ALA A CA 1
ATOM 777 C C . ALA A 1 97 ? -6.980 -2.445 -4.034 1.00 96.56 97 ALA A C 1
ATOM 779 O O . ALA A 1 97 ? -7.240 -1.733 -3.063 1.00 96.56 97 ALA A O 1
ATOM 780 N N . LEU A 1 98 ? -5.845 -2.303 -4.725 1.00 97.06 98 LEU A N 1
ATOM 781 C CA . LEU A 1 98 ? -4.848 -1.289 -4.387 1.00 97.06 98 LEU A CA 1
ATOM 782 C C . LEU A 1 98 ? -5.367 0.133 -4.642 1.00 97.06 98 LEU A C 1
ATOM 784 O O . LEU A 1 98 ? -5.096 1.020 -3.834 1.00 97.06 98 LEU A O 1
ATOM 788 N N . CYS A 1 99 ? -6.135 0.348 -5.715 1.00 96.75 99 CYS A N 1
ATOM 789 C CA . CYS A 1 99 ? -6.808 1.618 -5.986 1.00 96.75 99 CYS A CA 1
ATOM 790 C C . CYS A 1 99 ? -7.715 2.011 -4.820 1.00 96.75 99 CYS A C 1
ATOM 792 O O . CYS A 1 99 ? -7.564 3.114 -4.301 1.00 96.75 99 CYS A O 1
ATOM 794 N N . VAL A 1 100 ? -8.549 1.089 -4.326 1.00 96.25 100 VAL A N 1
ATOM 795 C CA . VAL A 1 100 ? -9.382 1.334 -3.137 1.00 96.25 100 VAL A CA 1
ATOM 796 C C . VAL A 1 100 ? -8.519 1.723 -1.936 1.00 96.25 100 VAL A C 1
ATOM 798 O O . VAL A 1 100 ? -8.821 2.703 -1.261 1.00 96.25 100 VAL A O 1
ATOM 801 N N . CYS A 1 101 ? -7.417 1.016 -1.667 1.00 95.56 101 CYS A N 1
ATOM 802 C CA . CYS A 1 101 ? -6.531 1.374 -0.555 1.00 95.56 101 CYS A CA 1
ATOM 803 C C . CYS A 1 101 ? -5.946 2.792 -0.695 1.00 95.56 101 CYS A C 1
ATOM 805 O O . CYS A 1 101 ? -5.894 3.530 0.291 1.00 95.56 101 CYS A O 1
ATOM 807 N N . ILE A 1 102 ? -5.517 3.186 -1.897 1.00 94.94 102 ILE A N 1
ATOM 808 C CA . ILE A 1 102 ? -4.957 4.521 -2.158 1.00 94.94 102 ILE A CA 1
ATOM 809 C C . ILE A 1 102 ? -6.039 5.594 -2.019 1.00 94.94 102 ILE A C 1
ATOM 811 O O . ILE A 1 102 ? -5.827 6.574 -1.310 1.00 94.94 102 ILE A O 1
ATOM 815 N N . GLU A 1 103 ? -7.203 5.401 -2.637 1.00 95.56 103 GLU A N 1
ATOM 816 C CA . GLU A 1 103 ? -8.341 6.326 -2.560 1.00 95.56 103 GLU A CA 1
ATOM 817 C C . GLU A 1 103 ? -8.774 6.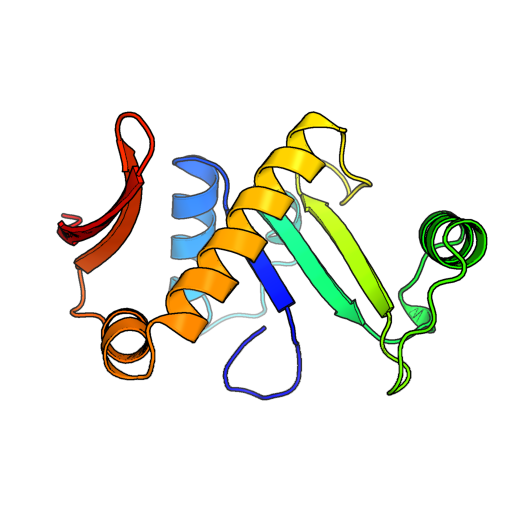553 -1.112 1.00 95.56 103 GLU A C 1
ATOM 819 O O . GLU A 1 103 ? -8.881 7.694 -0.672 1.00 95.56 103 GLU A O 1
ATOM 824 N N . GLN A 1 104 ? -8.921 5.481 -0.332 1.00 92.81 104 GLN A N 1
ATOM 825 C CA . GLN A 1 104 ? -9.293 5.581 1.080 1.00 92.81 104 GLN A CA 1
ATOM 826 C C . GLN A 1 104 ? -8.209 6.246 1.936 1.00 92.81 104 GLN A C 1
ATOM 828 O O . GLN A 1 104 ? -8.521 6.963 2.886 1.00 92.81 104 GLN A O 1
ATOM 833 N N . THR A 1 105 ? -6.934 6.065 1.588 1.00 91.62 105 THR A N 1
ATOM 834 C CA . THR A 1 105 ? -5.835 6.791 2.244 1.00 91.62 105 THR A CA 1
ATOM 835 C C . THR A 1 105 ? -5.909 8.291 1.944 1.00 91.62 105 THR A C 1
ATOM 837 O O . THR A 1 105 ? -5.700 9.111 2.838 1.00 91.62 105 THR A O 1
ATOM 840 N N . LEU A 1 106 ? -6.241 8.667 0.705 1.00 93.00 106 LEU A N 1
ATOM 841 C CA . LEU A 1 106 ? -6.421 10.064 0.306 1.00 93.00 106 LEU A CA 1
ATOM 842 C C . LEU A 1 106 ? -7.662 10.693 0.949 1.00 93.00 106 LEU A C 1
ATOM 844 O O . LEU A 1 106 ? -7.607 11.850 1.356 1.00 93.00 106 LEU A O 1
ATOM 848 N N . GLU A 1 107 ? -8.761 9.952 1.086 1.00 92.75 107 GLU A N 1
ATOM 849 C CA . GLU A 1 107 ? -9.944 10.418 1.818 1.00 92.75 107 GLU A CA 1
ATOM 850 C C . GLU A 1 107 ? -9.614 10.739 3.277 1.00 92.75 107 GLU A C 1
ATOM 852 O O . GLU A 1 107 ? -9.919 11.836 3.736 1.00 92.75 107 GLU A O 1
ATOM 857 N N . LEU A 1 108 ? -8.917 9.838 3.980 1.00 89.25 108 LEU A N 1
ATOM 858 C CA . LEU A 1 108 ? -8.454 10.077 5.354 1.00 89.25 108 LEU A CA 1
ATOM 859 C C . LEU A 1 108 ? -7.561 11.315 5.462 1.00 89.25 108 LEU A C 1
ATOM 861 O O . LEU A 1 108 ? -7.659 12.071 6.425 1.00 89.25 108 LEU A O 1
ATOM 865 N N . TYR A 1 109 ? -6.693 11.535 4.474 1.00 89.81 109 TYR A N 1
ATOM 866 C CA . TYR A 1 109 ? -5.878 12.744 4.410 1.00 89.81 109 TYR A CA 1
ATOM 867 C C . TYR A 1 109 ? -6.737 14.005 4.237 1.00 89.81 109 TYR A C 1
ATOM 869 O O . TYR A 1 109 ? -6.523 15.000 4.929 1.00 89.81 109 TYR A O 1
ATOM 877 N N . ASN A 1 110 ? -7.739 13.951 3.360 1.00 91.62 110 ASN A N 1
ATOM 878 C CA . ASN A 1 110 ? -8.643 15.068 3.088 1.00 91.62 110 ASN A CA 1
ATOM 879 C C . ASN A 1 110 ? -9.600 15.378 4.253 1.00 91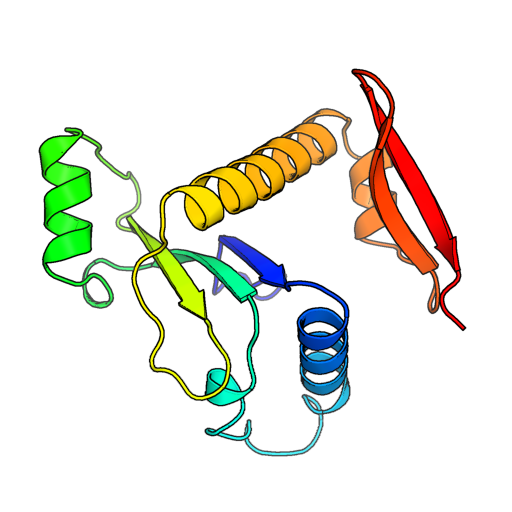.62 110 ASN A C 1
ATOM 881 O O . ASN A 1 110 ? -10.040 16.519 4.380 1.00 91.62 110 ASN A O 1
ATOM 885 N N . GLU A 1 111 ? -9.900 14.408 5.123 1.00 88.94 111 GLU A N 1
ATOM 886 C CA . GLU A 1 111 ? -10.642 14.621 6.379 1.00 88.94 111 GLU A CA 1
ATOM 887 C C . GLU A 1 111 ? -9.873 15.502 7.387 1.00 88.94 111 GLU A C 1
ATOM 889 O O . GLU A 1 111 ? -10.465 16.056 8.317 1.00 88.94 111 GLU A O 1
ATOM 894 N N . GLY A 1 112 ? -8.565 15.686 7.181 1.00 89.69 112 GLY A N 1
ATOM 895 C CA . GLY A 1 112 ? -7.725 16.622 7.920 1.00 89.69 112 GLY A CA 1
ATOM 896 C C . GLY A 1 112 ? -7.058 16.028 9.162 1.00 89.69 112 GLY A C 1
ATOM 897 O O . GLY A 1 112 ? -7.121 14.830 9.437 1.00 89.69 112 GLY A O 1
ATOM 898 N N . GLU A 1 113 ? -6.389 16.891 9.934 1.00 85.88 113 GLU A N 1
ATOM 899 C CA . GLU A 1 113 ? -5.501 16.467 11.027 1.00 85.88 113 GLU A CA 1
ATOM 900 C C . GLU A 1 113 ? -6.196 15.615 12.093 1.00 85.88 113 GLU A C 1
ATOM 902 O O . GLU A 1 113 ? -5.574 14.700 12.614 1.00 85.88 113 GLU A O 1
ATOM 907 N N . ASN A 1 114 ? -7.485 15.833 12.370 1.00 83.31 114 ASN A N 1
ATOM 908 C CA . ASN A 1 114 ? -8.219 15.009 13.336 1.00 83.31 114 ASN A CA 1
ATOM 909 C C . ASN A 1 114 ? -8.301 13.537 12.904 1.00 83.31 114 ASN A C 1
ATOM 911 O O . ASN A 1 114 ? -8.160 12.647 13.738 1.00 83.31 114 ASN A O 1
ATOM 915 N N . ALA A 1 115 ? -8.516 13.268 11.613 1.00 83.69 115 ALA A N 1
ATOM 916 C CA . ALA A 1 115 ? -8.535 11.904 11.093 1.00 83.69 115 ALA A CA 1
ATOM 917 C C . ALA A 1 115 ? -7.122 11.305 11.088 1.00 83.69 115 ALA A C 1
ATOM 919 O O . ALA A 1 115 ? -6.927 10.171 11.524 1.00 83.69 115 ALA A O 1
ATOM 920 N N . LEU A 1 116 ? -6.118 12.085 10.682 1.00 84.06 116 LEU A N 1
ATOM 921 C CA . LEU A 1 116 ? -4.717 11.653 10.687 1.00 84.06 116 LEU A CA 1
ATOM 922 C C . LEU A 1 116 ? -4.186 11.376 12.100 1.00 84.06 116 LEU A C 1
ATOM 924 O O . LEU A 1 116 ? -3.396 10.448 12.281 1.00 84.06 116 LEU A O 1
ATOM 928 N N . ASP A 1 117 ? -4.642 12.125 13.103 1.00 84.69 117 ASP A N 1
ATOM 929 C CA . ASP A 1 117 ? -4.300 11.921 14.511 1.00 84.69 117 ASP A CA 1
ATOM 930 C C . ASP A 1 117 ? -4.707 10.523 14.987 1.00 84.69 117 ASP A C 1
ATOM 932 O O . ASP A 1 117 ? -3.926 9.846 15.652 1.00 84.69 117 ASP A O 1
ATOM 936 N N . THR A 1 118 ? -5.860 10.014 14.534 1.00 80.94 118 THR A N 1
ATOM 937 C CA . THR A 1 118 ? -6.307 8.651 14.877 1.00 80.94 118 THR A CA 1
ATOM 938 C C . THR A 1 118 ? -5.395 7.544 14.350 1.00 80.94 118 THR A C 1
ATOM 940 O O . THR A 1 118 ? -5.414 6.441 14.889 1.00 80.94 118 THR A O 1
ATOM 943 N N . ILE A 1 119 ? -4.597 7.833 13.318 1.00 81.81 119 ILE A N 1
ATOM 944 C CA . ILE A 1 119 ? -3.652 6.897 12.691 1.00 81.81 119 ILE A CA 1
ATOM 945 C C . ILE A 1 119 ? -2.237 7.094 13.250 1.00 81.81 119 ILE A C 1
ATOM 947 O O . ILE A 1 119 ? -1.454 6.149 13.302 1.00 81.81 119 ILE A O 1
ATOM 951 N N . ARG A 1 120 ? -1.882 8.320 13.654 1.00 82.94 120 ARG A N 1
ATOM 952 C CA . ARG A 1 120 ? -0.556 8.651 14.203 1.00 82.94 120 ARG A CA 1
ATOM 953 C C . ARG A 1 120 ? -0.449 8.338 15.696 1.00 82.94 120 ARG A C 1
ATOM 955 O O . ARG A 1 120 ? 0.589 7.853 16.133 1.00 82.94 120 ARG A O 1
ATOM 962 N N . ASN A 1 121 ? -1.514 8.582 16.457 1.00 82.19 121 ASN A N 1
ATOM 963 C CA . ASN A 1 121 ? -1.577 8.430 17.911 1.00 82.19 121 ASN A CA 1
ATOM 964 C C . ASN A 1 121 ? -2.482 7.254 18.299 1.00 82.19 121 ASN A C 1
ATOM 966 O O . ASN A 1 121 ? -3.473 7.394 19.018 1.00 82.19 121 ASN A O 1
ATOM 970 N N . VAL A 1 122 ? -2.144 6.075 17.778 1.00 76.56 122 VAL A N 1
ATOM 971 C CA . VAL A 1 122 ? -2.897 4.841 18.020 1.00 76.56 122 VAL A CA 1
ATOM 972 C C . VAL A 1 122 ? -2.689 4.376 19.460 1.00 76.56 122 VAL A C 1
ATOM 974 O O . VAL A 1 122 ? -1.556 4.250 19.928 1.00 76.56 122 VAL A O 1
ATOM 977 N N . VAL A 1 123 ? -3.786 4.086 20.161 1.00 82.19 123 VAL A N 1
ATOM 978 C CA . VAL A 1 123 ? -3.729 3.419 21.467 1.00 82.19 123 VAL A CA 1
ATOM 979 C C . VAL A 1 123 ? -3.270 1.974 21.239 1.00 82.19 123 VAL A C 1
ATOM 981 O O . VAL A 1 123 ? -3.854 1.307 20.389 1.00 82.19 123 VAL A O 1
ATOM 984 N N . PRO A 1 124 ? -2.257 1.453 21.957 1.00 82.94 124 PRO A N 1
ATOM 985 C CA . PRO A 1 124 ? -1.848 0.058 21.811 1.00 82.94 124 PRO A CA 1
ATOM 986 C C . PRO A 1 124 ? -3.040 -0.897 21.947 1.00 82.94 124 PRO A C 1
ATOM 988 O O . PRO A 1 124 ? -3.811 -0.788 22.897 1.00 82.94 124 PRO A O 1
ATOM 991 N N . GLY A 1 125 ? -3.192 -1.811 20.987 1.00 83.00 125 GLY A N 1
ATOM 992 C CA . GLY A 1 125 ? -4.352 -2.703 20.903 1.00 83.00 125 GLY A CA 1
ATOM 993 C C . GLY A 1 125 ? -5.549 -2.118 20.147 1.00 83.00 125 GLY A C 1
ATOM 994 O O . GLY A 1 125 ? -6.490 -2.843 19.877 1.00 83.00 125 GLY A O 1
ATOM 995 N N . GLU A 1 126 ? -5.533 -0.855 19.729 1.00 86.69 126 GLU A N 1
ATOM 996 C CA . GLU A 1 126 ? -6.563 -0.268 18.867 1.00 86.69 126 GLU A CA 1
ATOM 997 C C . GLU A 1 126 ? -6.105 -0.246 17.405 1.00 86.69 126 GLU A C 1
ATOM 999 O O . GLU A 1 126 ? -4.936 -0.011 17.108 1.00 86.69 126 GLU A O 1
ATOM 1004 N N . ILE A 1 127 ? -7.034 -0.441 16.473 1.00 87.12 127 ILE A N 1
ATOM 1005 C CA . ILE A 1 127 ? -6.831 -0.128 15.057 1.00 87.12 127 ILE A CA 1
ATOM 1006 C C . ILE A 1 127 ? -7.986 0.695 14.505 1.00 87.12 127 ILE A C 1
ATOM 1008 O O . ILE A 1 127 ? -9.134 0.567 14.937 1.00 87.12 127 ILE A O 1
ATOM 1012 N N . LEU A 1 128 ? -7.681 1.504 13.493 1.00 89.19 128 LEU A N 1
ATOM 1013 C CA . LEU A 1 128 ? -8.687 2.126 12.649 1.00 89.19 128 LEU A CA 1
ATOM 1014 C C . LEU A 1 128 ? -9.113 1.138 11.557 1.00 89.19 128 LEU A C 1
ATOM 1016 O O . LEU A 1 128 ? -8.302 0.707 10.739 1.00 89.19 128 LEU A O 1
ATOM 1020 N N . VAL A 1 129 ? -10.397 0.809 11.526 1.00 90.62 129 VAL A N 1
ATOM 1021 C CA . VAL A 1 129 ? -11.030 0.013 10.477 1.00 90.62 129 VAL A CA 1
ATOM 1022 C C . VAL A 1 129 ? -11.898 0.935 9.637 1.00 90.62 129 VAL A C 1
ATOM 1024 O O . VAL A 1 129 ? -12.828 1.553 10.154 1.00 90.62 129 VAL A O 1
ATOM 1027 N N . ARG A 1 130 ? -11.616 0.998 8.334 1.00 91.06 130 ARG A N 1
ATOM 1028 C CA . ARG A 1 130 ? -12.535 1.554 7.336 1.00 91.06 130 ARG A CA 1
ATOM 1029 C C . ARG A 1 130 ? -13.227 0.415 6.608 1.00 91.06 130 ARG A C 1
ATOM 1031 O O . ARG A 1 130 ? -12.568 -0.461 6.051 1.00 91.06 130 ARG A O 1
ATOM 1038 N N . SER A 1 131 ? -14.550 0.436 6.604 1.00 92.75 131 SER A N 1
ATOM 1039 C CA . SER A 1 131 ? -15.376 -0.527 5.880 1.00 92.75 131 SER A CA 1
ATOM 1040 C C . SER A 1 131 ? -16.441 0.196 5.077 1.00 92.75 131 SER A C 1
ATOM 1042 O O . SER A 1 131 ? -16.980 1.210 5.521 1.00 92.75 131 SER A O 1
ATOM 1044 N N . LYS A 1 132 ? -16.758 -0.345 3.903 1.00 93.06 132 LYS A N 1
ATOM 1045 C CA . LYS A 1 132 ? -17.877 0.132 3.103 1.00 93.06 132 LYS A CA 1
ATOM 1046 C C . LYS A 1 132 ? -19.165 -0.492 3.629 1.00 93.06 132 LYS A C 1
ATOM 1048 O O . LYS A 1 132 ? -19.298 -1.713 3.620 1.00 93.06 132 LYS A O 1
ATOM 1053 N N . GLU A 1 133 ? -20.090 0.343 4.074 1.00 93.50 133 GLU A N 1
ATOM 1054 C CA . GLU A 1 133 ? -21.437 -0.049 4.485 1.00 93.50 133 GLU A CA 1
ATOM 1055 C C . GLU A 1 133 ? -22.441 0.601 3.549 1.00 93.50 133 GLU A C 1
ATOM 1057 O O . GLU A 1 133 ? -22.425 1.818 3.358 1.00 93.50 133 GLU A O 1
ATOM 1062 N N . ASP A 1 134 ? -23.270 -0.228 2.917 1.00 90.31 134 ASP A N 1
ATOM 1063 C CA . ASP A 1 134 ? -24.136 0.155 1.806 1.00 90.31 134 ASP A CA 1
ATOM 1064 C C . ASP A 1 134 ? -23.350 0.885 0.699 1.00 90.31 134 ASP A C 1
ATOM 1066 O O . ASP A 1 134 ? -22.682 0.268 -0.138 1.00 90.31 134 ASP A O 1
ATOM 1070 N N . THR A 1 135 ? -23.387 2.216 0.712 1.00 89.94 135 THR A N 1
ATOM 1071 C CA . THR A 1 135 ? -22.712 3.089 -0.252 1.00 89.94 135 THR A CA 1
ATOM 1072 C C . THR A 1 135 ? -21.663 4.006 0.373 1.00 89.94 135 THR A C 1
ATOM 1074 O O . THR A 1 135 ? -20.999 4.725 -0.369 1.00 89.94 135 THR A O 1
ATOM 1077 N N . ALA A 1 136 ? -21.503 4.004 1.698 1.00 90.31 136 ALA A N 1
ATOM 1078 C CA . ALA A 1 136 ? -20.633 4.928 2.422 1.00 90.31 136 ALA A CA 1
ATOM 1079 C C . ALA A 1 136 ? -19.458 4.205 3.088 1.00 90.31 136 ALA A C 1
ATOM 1081 O O . ALA A 1 136 ? -19.585 3.084 3.576 1.00 90.31 136 ALA A O 1
ATOM 1082 N N . TRP A 1 137 ? -18.305 4.867 3.135 1.00 91.94 137 TRP A N 1
ATOM 1083 C CA . TRP A 1 137 ? -17.172 4.416 3.935 1.00 91.94 137 TRP A CA 1
ATOM 1084 C C . TRP A 1 137 ? -17.312 4.921 5.363 1.00 91.94 137 TRP A C 1
ATOM 1086 O O . TRP A 1 137 ? -17.585 6.097 5.594 1.00 91.94 137 TRP A O 1
ATOM 1096 N N . ILE A 1 138 ? -17.132 4.019 6.322 1.00 91.25 138 ILE A N 1
ATOM 1097 C CA . ILE A 1 138 ? -17.265 4.323 7.744 1.00 91.25 138 ILE A CA 1
ATOM 1098 C C . ILE A 1 138 ? -15.975 3.939 8.450 1.00 91.25 138 ILE A C 1
ATOM 1100 O O . ILE A 1 138 ? -15.477 2.823 8.300 1.00 91.25 138 ILE A O 1
ATOM 1104 N N . SER A 1 139 ? -15.466 4.876 9.245 1.00 90.50 139 SER A N 1
ATOM 1105 C CA . SER A 1 139 ? -14.300 4.700 10.105 1.00 90.50 139 SER A CA 1
ATOM 1106 C C . SER A 1 139 ? -14.731 4.281 11.505 1.00 90.50 139 SER A C 1
ATOM 1108 O O . SER A 1 139 ? -15.562 4.942 12.130 1.00 90.50 139 SER A O 1
ATOM 1110 N N . ARG A 1 140 ? -14.145 3.204 12.027 1.00 90.06 140 ARG A N 1
ATOM 1111 C CA . ARG A 1 140 ? -14.345 2.749 13.406 1.00 90.06 140 ARG A CA 1
ATOM 1112 C C . ARG A 1 140 ? -13.031 2.382 14.054 1.00 90.06 140 ARG A C 1
ATOM 1114 O O . ARG A 1 140 ? -12.163 1.787 13.428 1.00 90.06 140 ARG A O 1
ATOM 1121 N N . LYS A 1 141 ? -12.925 2.684 15.339 1.00 89.81 141 LYS A N 1
ATOM 1122 C CA . LYS A 1 141 ? -11.850 2.188 16.189 1.00 89.81 141 LYS A CA 1
ATOM 1123 C C . LYS A 1 141 ? -12.247 0.828 16.742 1.00 89.81 141 LYS A C 1
ATOM 1125 O O . LYS A 1 141 ? -13.348 0.678 17.270 1.00 89.81 141 LYS A O 1
ATOM 1130 N N . VAL A 1 142 ? -11.377 -0.157 16.576 1.00 89.75 142 VAL A N 1
ATOM 1131 C CA . VAL A 1 142 ? -11.616 -1.540 16.992 1.00 89.75 142 VAL A CA 1
ATOM 1132 C C . VAL A 1 142 ? -10.463 -1.996 17.870 1.00 89.75 142 VAL A C 1
ATOM 1134 O O . VAL A 1 142 ? -9.304 -1.801 17.519 1.00 89.75 142 VAL A O 1
ATOM 1137 N N . GLN A 1 143 ? -10.794 -2.607 19.004 1.00 87.19 143 GLN A N 1
ATOM 1138 C CA . GLN A 1 143 ? -9.820 -3.216 19.902 1.00 87.19 143 GLN A CA 1
ATOM 1139 C C . GLN A 1 143 ? -9.451 -4.617 19.398 1.00 87.19 143 GLN A C 1
ATOM 1141 O O . GLN A 1 143 ? -10.325 -5.419 19.063 1.00 87.19 143 GLN A O 1
ATOM 1146 N N . ILE A 1 144 ? -8.157 -4.900 19.352 1.00 80.25 144 ILE A N 1
ATOM 1147 C CA . ILE A 1 144 ? -7.551 -6.183 19.029 1.00 80.25 144 ILE A CA 1
ATOM 1148 C C . ILE A 1 144 ? -6.981 -6.739 20.334 1.00 80.25 144 ILE A C 1
ATOM 1150 O O . ILE A 1 144 ? -6.125 -6.108 20.954 1.00 80.25 144 ILE A O 1
ATOM 1154 N N . GLY A 1 145 ? -7.509 -7.890 20.755 1.00 63.22 145 GLY A N 1
ATOM 1155 C CA . GLY A 1 145 ? -7.046 -8.635 21.930 1.00 63.22 145 GLY A CA 1
ATOM 1156 C C . GLY A 1 145 ? -5.846 -9.522 21.643 1.00 63.22 145 GLY A C 1
ATOM 1157 O O . GLY A 1 145 ? -5.713 -9.978 20.483 1.00 63.22 145 GLY A O 1
#

Sequence (145 aa):
MGNGGQEFGLNAFRGAQGMRNFAKMVTHSTDSEPDKNLIFELDMLSFSLSPRDFMEKNDLAITKKLMLSFPGGTWPLIRSYKPHYYPWYLSEAEIEALCVCIEQTLELYNEGENALDTIRNVVPGEILVRSKEDTAWISRKVQIG